Protein AF-A0A0B6Y9H3-F1 (afdb_monomer_lite)

Radius of gyration: 12.66 Å; chains: 1; bounding box: 29×29×27 Å

Foldseek 3Di:
DVVCVVVVHLAADDDDDQPPPPDDPCSSVVRLVCCCVVVVDDPVSSVSNVVSVVVVDPDDPVVD

Organism: NCBI:txid1028688

Secondary structure (DSSP, 8-state):
-HHHHHTT-------S-HHHH--SS-HHHHHHHHHHHHH---HHHHHHHHHHHHHTS---GGG-

Sequence (64 aa)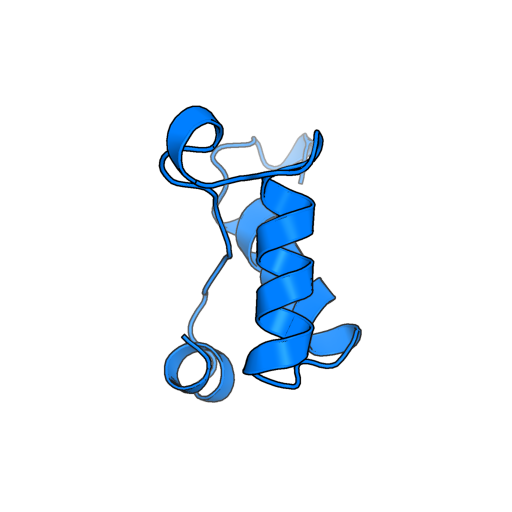:
LPEYFNRGLNVSLSTDDPLQFHFTKEPLMEEYSIAAQVWKFSTCDMCEIARNSVLQSGFPHEVI

Structure (mmCIF, N/CA/C/O backbone):
data_AF-A0A0B6Y9H3-F1
#
_entry.id   AF-A0A0B6Y9H3-F1
#
loop_
_atom_site.group_PDB
_atom_site.id
_atom_site.type_symbol
_atom_site.label_atom_id
_atom_site.label_alt_id
_atom_site.label_comp_id
_atom_site.label_asym_id
_atom_site.label_entity_id
_atom_site.label_seq_id
_atom_site.pdbx_PDB_ins_code
_atom_site.Cartn_x
_atom_site.Cartn_y
_atom_site.Cartn_z
_atom_site.occupancy
_atom_site.B_iso_or_equiv
_atom_site.auth_seq_id
_atom_site.auth_comp_id
_atom_site.auth_asym_id
_atom_site.auth_atom_id
_atom_site.pdbx_PDB_model_num
ATOM 1 N N . LEU A 1 1 ? -12.024 1.228 0.452 1.00 71.69 1 LEU A N 1
ATOM 2 C CA . LEU A 1 1 ? -10.848 0.330 0.452 1.00 71.69 1 LEU A CA 1
ATOM 3 C C . LEU A 1 1 ? -11.126 -1.042 1.077 1.00 71.69 1 LEU A C 1
ATOM 5 O O . LEU A 1 1 ? -10.966 -2.011 0.344 1.00 71.69 1 LEU A O 1
ATOM 9 N N . PRO A 1 2 ? -11.575 -1.170 2.346 1.00 87.81 2 PRO A N 1
ATOM 10 C CA . PRO A 1 2 ? -11.702 -2.485 2.991 1.00 87.81 2 PRO A CA 1
ATOM 11 C C . PRO A 1 2 ? -12.673 -3.421 2.267 1.00 87.81 2 PRO A C 1
ATOM 13 O O . PRO A 1 2 ? -12.421 -4.610 2.174 1.00 87.81 2 PRO A O 1
ATOM 16 N N . GLU A 1 3 ? -13.739 -2.892 1.664 1.00 95.31 3 GLU A N 1
ATOM 17 C CA . GLU A 1 3 ? -14.659 -3.701 0.860 1.00 95.31 3 GLU A CA 1
ATOM 18 C C . GLU A 1 3 ? -14.006 -4.304 -0.395 1.00 95.31 3 GLU A C 1
ATOM 20 O O . GLU A 1 3 ? -14.287 -5.447 -0.738 1.00 95.31 3 GLU A O 1
ATOM 25 N N . TYR A 1 4 ? -13.120 -3.569 -1.070 1.00 96.25 4 TYR A N 1
ATOM 26 C CA . TYR A 1 4 ? -12.408 -4.081 -2.243 1.00 96.25 4 TYR A CA 1
ATOM 27 C C . TYR A 1 4 ? -11.388 -5.146 -1.843 1.00 96.25 4 TYR A C 1
ATOM 29 O O . TYR A 1 4 ? -11.342 -6.206 -2.463 1.00 96.25 4 TYR A O 1
ATOM 37 N N . PHE A 1 5 ? -10.639 -4.890 -0.767 1.00 95.94 5 PHE A N 1
ATOM 38 C CA . PHE A 1 5 ? -9.698 -5.853 -0.202 1.00 95.94 5 PHE A CA 1
ATOM 39 C C . PHE A 1 5 ? -10.407 -7.145 0.238 1.00 95.94 5 PHE A C 1
ATOM 41 O O . PHE A 1 5 ? -10.054 -8.227 -0.216 1.00 95.94 5 PHE A O 1
ATOM 48 N N . ASN A 1 6 ? -11.502 -7.036 0.998 1.00 94.62 6 ASN A N 1
ATOM 49 C CA . ASN A 1 6 ? -12.276 -8.187 1.482 1.00 94.62 6 ASN A CA 1
ATOM 50 C C . ASN A 1 6 ? -12.970 -8.980 0.361 1.00 94.62 6 ASN A C 1
ATOM 52 O O . ASN A 1 6 ? -13.371 -10.123 0.567 1.00 94.62 6 ASN A O 1
ATOM 56 N N . ARG A 1 7 ? -13.139 -8.380 -0.823 1.00 96.75 7 ARG A N 1
ATOM 57 C CA . ARG A 1 7 ? -13.631 -9.053 -2.036 1.00 96.75 7 ARG A CA 1
ATOM 58 C C . ARG A 1 7 ? -12.505 -9.684 -2.867 1.00 96.75 7 ARG A C 1
ATOM 60 O O . ARG A 1 7 ? -12.789 -10.235 -3.927 1.00 96.75 7 ARG A O 1
ATOM 67 N N . GLY A 1 8 ? -11.253 -9.602 -2.413 1.00 95.62 8 GLY A N 1
ATOM 68 C CA . GLY A 1 8 ? -10.085 -10.182 -3.075 1.00 95.62 8 GLY A CA 1
ATOM 69 C C . GLY A 1 8 ? -9.578 -9.384 -4.277 1.00 95.62 8 GLY A C 1
ATOM 70 O O . GLY A 1 8 ? -8.909 -9.946 -5.143 1.00 95.62 8 GLY A O 1
ATOM 71 N N . LEU A 1 9 ? -9.909 -8.092 -4.384 1.00 97.31 9 LEU A N 1
ATOM 72 C CA . LEU A 1 9 ? -9.340 -7.255 -5.442 1.00 97.31 9 LEU A CA 1
ATOM 73 C C . LEU A 1 9 ? -7.863 -6.967 -5.145 1.00 97.31 9 LEU A C 1
ATOM 75 O O . LEU A 1 9 ? -7.478 -6.745 -3.999 1.00 97.31 9 LEU A O 1
ATOM 79 N N . ASN A 1 10 ? -7.053 -6.896 -6.204 1.00 96.25 10 ASN A N 1
ATOM 80 C CA . ASN A 1 10 ? -5.644 -6.519 -6.123 1.00 96.25 10 ASN A CA 1
ATOM 81 C C . ASN A 1 10 ? -5.515 -5.019 -5.8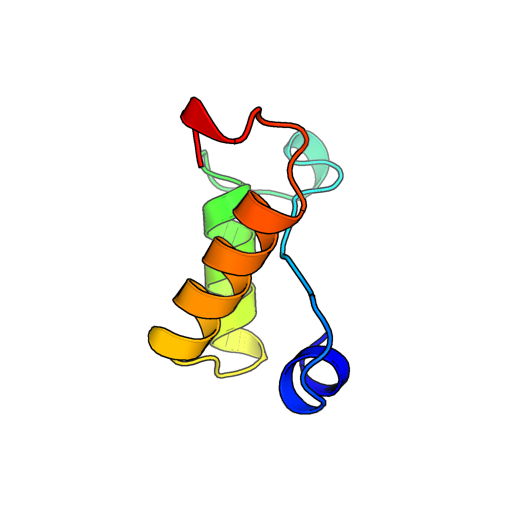03 1.00 96.25 10 ASN A C 1
ATOM 83 O O . ASN A 1 10 ? -5.445 -4.185 -6.703 1.00 96.25 10 ASN A O 1
ATOM 87 N N . VAL A 1 11 ? -5.541 -4.679 -4.515 1.00 97.06 11 VAL A N 1
ATOM 88 C CA . VAL A 1 11 ? -5.449 -3.304 -4.007 1.00 97.06 11 VAL A CA 1
ATOM 89 C C . VAL A 1 11 ? -4.124 -3.075 -3.288 1.00 97.06 11 VAL A C 1
ATOM 91 O O . VAL A 1 11 ? -3.583 -3.984 -2.659 1.00 97.06 11 VAL A O 1
ATOM 94 N N . SER A 1 12 ? -3.622 -1.847 -3.375 1.00 97.00 12 SER A N 1
ATOM 95 C CA . SER A 1 12 ? -2.417 -1.373 -2.696 1.00 97.00 12 SER A CA 1
ATOM 96 C C . SER A 1 12 ? -2.700 -0.041 -1.986 1.00 97.00 12 SER A C 1
ATOM 98 O O . SER A 1 12 ? -3.698 0.625 -2.274 1.00 97.00 12 SER A O 1
ATOM 100 N N . LEU A 1 13 ? -1.848 0.323 -1.023 1.00 96.12 13 LEU A N 1
ATOM 101 C CA . LEU A 1 13 ? -1.848 1.635 -0.370 1.00 96.12 13 LEU A CA 1
ATOM 102 C C . LEU A 1 13 ? -0.674 2.468 -0.886 1.00 96.12 13 LEU A C 1
ATOM 104 O O . LEU A 1 13 ? 0.447 1.965 -0.978 1.00 96.12 13 LEU A O 1
ATOM 108 N N . SER A 1 14 ? -0.935 3.739 -1.179 1.00 95.56 14 SER A N 1
ATOM 109 C CA . SER A 1 14 ? 0.032 4.716 -1.681 1.00 95.56 14 SER A CA 1
ATOM 110 C C . SER A 1 14 ? -0.213 6.086 -1.049 1.00 95.56 14 SER A C 1
ATOM 112 O O . SER A 1 14 ? -1.283 6.335 -0.504 1.00 95.56 14 SER A O 1
ATOM 114 N N . THR A 1 15 ? 0.755 6.989 -1.173 1.00 95.19 15 THR A N 1
ATOM 115 C CA . THR A 1 15 ? 0.634 8.399 -0.769 1.00 95.19 15 THR A CA 1
ATOM 116 C C . THR A 1 15 ? 0.361 9.274 -1.991 1.00 95.19 15 THR A C 1
ATOM 118 O O . THR A 1 15 ? 1.061 9.111 -2.989 1.00 95.19 15 THR A O 1
ATOM 121 N N . ASP A 1 16 ? -0.593 10.204 -1.906 1.00 90.50 16 ASP A N 1
ATOM 122 C CA . ASP A 1 16 ? -0.881 11.180 -2.975 1.00 90.50 16 ASP A CA 1
ATOM 123 C C . ASP A 1 16 ? 0.046 12.410 -2.853 1.00 90.50 16 ASP A C 1
ATOM 125 O O . ASP A 1 16 ? 1.067 12.488 -3.532 1.00 90.50 16 ASP A O 1
ATOM 129 N N . ASP A 1 17 ? -0.201 13.284 -1.865 1.00 91.62 17 ASP A N 1
ATOM 130 C CA . ASP A 1 17 ? 0.624 14.467 -1.569 1.00 91.62 17 ASP A CA 1
ATOM 131 C C . ASP A 1 17 ? 1.272 14.382 -0.170 1.00 91.62 17 ASP A C 1
ATOM 133 O O . ASP A 1 17 ? 0.769 14.965 0.804 1.00 91.62 17 ASP A O 1
ATOM 137 N N . PRO A 1 18 ? 2.416 13.682 -0.020 1.00 91.25 18 PRO A N 1
ATOM 138 C CA . PRO A 1 18 ? 3.055 13.486 1.281 1.00 91.25 18 PRO A CA 1
ATOM 139 C C . PRO A 1 18 ? 3.418 14.797 1.990 1.00 91.25 18 PRO A C 1
ATOM 141 O O . PRO A 1 18 ? 3.348 14.879 3.209 1.00 91.25 18 PRO A O 1
ATOM 144 N N . LEU A 1 19 ? 3.747 15.853 1.242 1.00 91.38 19 LEU A N 1
ATOM 145 C CA . LEU A 1 19 ? 4.119 17.151 1.816 1.00 91.38 19 LEU A CA 1
ATOM 146 C C . LEU A 1 19 ? 2.936 17.948 2.379 1.00 91.38 19 LEU A C 1
ATOM 148 O O . LEU A 1 19 ? 3.148 18.825 3.213 1.00 91.38 19 LEU A O 1
ATOM 152 N N . GLN A 1 20 ? 1.714 17.688 1.908 1.00 92.94 20 GLN A N 1
ATOM 153 C CA . GLN A 1 20 ? 0.537 18.474 2.278 1.00 92.94 20 GLN A CA 1
ATOM 154 C C . GLN A 1 20 ? -0.233 17.861 3.450 1.00 92.94 20 GLN A C 1
ATOM 156 O O . GLN A 1 20 ? -0.798 18.597 4.260 1.00 92.94 20 GLN A O 1
ATOM 161 N N . PHE A 1 21 ? -0.272 16.529 3.533 1.00 89.81 21 PHE A N 1
ATOM 162 C CA . PHE A 1 21 ? -1.207 15.827 4.418 1.00 89.81 21 PHE A CA 1
ATOM 163 C C . PHE A 1 21 ? -0.559 15.005 5.531 1.00 89.81 21 PHE A C 1
ATOM 165 O O . PHE A 1 21 ? -1.266 14.603 6.452 1.00 89.81 21 PHE A O 1
ATOM 172 N N . HIS A 1 22 ? 0.750 14.761 5.467 1.00 94.81 22 HIS A N 1
ATOM 173 C CA . HIS A 1 22 ? 1.420 13.865 6.404 1.00 94.81 22 HIS A CA 1
ATOM 174 C C . HIS A 1 22 ? 2.210 14.651 7.442 1.00 94.81 22 HIS A C 1
ATOM 176 O O . HIS A 1 22 ? 2.873 15.643 7.133 1.00 94.81 22 HIS A O 1
ATOM 182 N N . PHE A 1 23 ? 2.141 14.193 8.688 1.00 92.12 23 PHE A N 1
ATOM 183 C CA . PHE A 1 23 ? 2.797 14.848 9.818 1.00 92.12 23 PHE A CA 1
ATOM 184 C C . PHE A 1 23 ? 4.105 14.162 10.208 1.00 92.12 23 PHE A C 1
ATOM 186 O O . PHE A 1 23 ? 4.933 14.741 10.918 1.00 92.12 23 PHE A O 1
ATOM 193 N N . THR A 1 24 ? 4.297 12.920 9.771 1.00 94.00 24 THR A N 1
ATOM 194 C CA . THR A 1 24 ? 5.493 12.136 10.066 1.00 94.00 24 THR A CA 1
ATOM 195 C C . THR A 1 24 ? 6.543 12.265 8.962 1.00 94.00 24 THR A C 1
ATOM 197 O O . THR A 1 24 ? 6.287 12.726 7.853 1.00 94.00 24 THR A O 1
ATOM 200 N N . LYS A 1 25 ? 7.772 11.829 9.266 1.00 93.25 25 LYS A N 1
ATOM 201 C CA . LYS A 1 25 ? 8.857 11.746 8.273 1.00 93.25 25 LYS A CA 1
ATOM 202 C C . LYS A 1 25 ? 8.703 10.559 7.314 1.00 93.25 25 LYS A C 1
ATOM 204 O O . LYS A 1 25 ? 9.439 10.486 6.335 1.00 93.25 25 LYS A 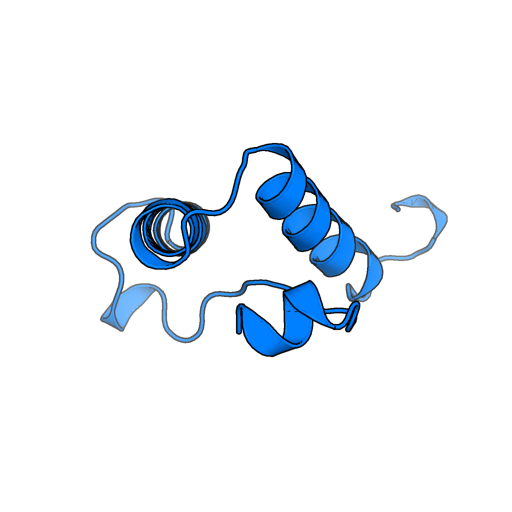O 1
ATOM 209 N N . GLU A 1 26 ? 7.788 9.639 7.604 1.00 96.44 26 GLU A N 1
ATOM 210 C CA . GLU A 1 26 ? 7.581 8.393 6.866 1.00 96.44 26 GLU A CA 1
ATOM 211 C C . GLU A 1 26 ? 6.120 8.331 6.386 1.00 96.44 26 GLU A C 1
ATOM 213 O O . GLU A 1 26 ? 5.309 7.603 6.958 1.00 96.44 26 GLU A O 1
ATOM 218 N N . PRO A 1 27 ? 5.758 9.095 5.338 1.00 95.88 27 PRO A N 1
ATOM 219 C CA . PRO A 1 27 ? 4.359 9.334 4.980 1.00 95.88 27 PRO A CA 1
ATOM 220 C C . PRO A 1 27 ? 3.612 8.045 4.607 1.00 95.88 27 PRO A C 1
ATOM 222 O O . PRO A 1 27 ? 2.502 7.803 5.066 1.00 95.88 27 PRO A O 1
ATOM 225 N N . LEU A 1 28 ? 4.251 7.139 3.863 1.00 95.88 28 LEU A N 1
ATOM 226 C CA . LEU A 1 28 ? 3.631 5.855 3.537 1.00 95.88 28 LEU A CA 1
ATOM 227 C C . LEU A 1 28 ? 3.382 5.005 4.793 1.00 95.88 28 LEU A C 1
ATOM 229 O O . LEU A 1 28 ? 2.344 4.363 4.904 1.00 95.88 28 LEU A O 1
ATOM 233 N N . MET A 1 29 ? 4.294 5.022 5.768 1.00 96.56 29 MET A N 1
ATOM 234 C CA . MET A 1 29 ? 4.098 4.287 7.022 1.00 96.56 29 MET A CA 1
ATOM 235 C C . MET A 1 29 ? 2.952 4.869 7.854 1.00 96.56 29 MET A C 1
ATOM 237 O O . MET A 1 29 ? 2.250 4.124 8.541 1.00 96.56 29 MET A O 1
ATOM 241 N N . GLU A 1 30 ? 2.732 6.180 7.778 1.00 96.81 30 GLU A N 1
ATOM 242 C CA . GLU A 1 30 ? 1.587 6.857 8.386 1.00 96.81 30 GLU A CA 1
ATOM 243 C C . GLU A 1 30 ? 0.260 6.403 7.756 1.00 96.81 30 GLU A C 1
ATOM 245 O O . GLU A 1 30 ? -0.634 6.004 8.503 1.00 96.81 30 GLU A O 1
ATOM 250 N N . GLU A 1 31 ? 0.162 6.310 6.424 1.00 96.38 31 GLU A N 1
ATO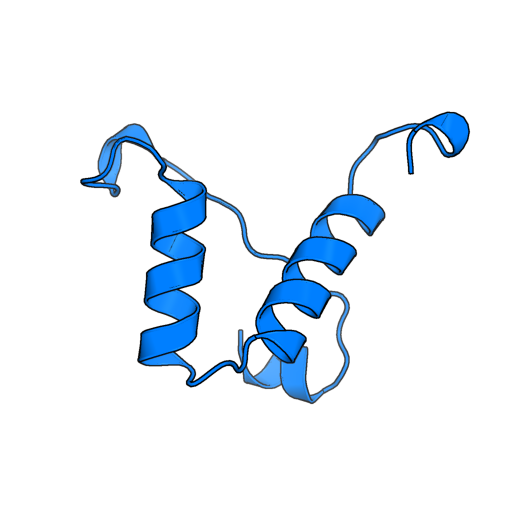M 251 C CA . GLU A 1 31 ? -1.021 5.753 5.736 1.00 96.38 31 GLU A CA 1
ATOM 252 C C . GLU A 1 31 ? -1.323 4.316 6.180 1.00 96.38 31 GLU A C 1
ATOM 254 O O . GLU A 1 31 ? -2.455 3.986 6.542 1.00 96.38 31 GLU A O 1
ATOM 259 N N . TYR A 1 32 ? -0.299 3.455 6.229 1.00 96.31 32 TYR A N 1
ATOM 260 C CA . TYR A 1 32 ? -0.453 2.082 6.718 1.00 96.31 32 TYR A CA 1
ATOM 261 C C . TYR A 1 32 ? -0.911 2.067 8.190 1.00 96.31 32 TYR A C 1
ATOM 263 O O . TYR A 1 32 ? -1.817 1.318 8.562 1.00 96.31 32 TYR A O 1
ATOM 271 N N . SER A 1 33 ? -0.349 2.927 9.038 1.00 95.69 33 SER A N 1
ATOM 272 C CA . SER A 1 33 ? -0.716 3.003 10.459 1.00 95.69 33 SER A CA 1
ATOM 273 C C . SER A 1 33 ? -2.169 3.447 10.659 1.00 95.69 33 SER A C 1
ATOM 275 O O . SER A 1 33 ? -2.895 2.854 11.462 1.00 95.69 33 SER A O 1
ATOM 277 N N . ILE A 1 34 ? -2.619 4.446 9.895 1.00 95.06 34 ILE A N 1
ATOM 278 C CA . ILE A 1 34 ? -4.004 4.926 9.904 1.00 95.06 34 ILE A CA 1
ATOM 279 C C . ILE A 1 34 ? -4.941 3.831 9.382 1.00 95.06 34 ILE A C 1
ATOM 281 O O . ILE A 1 34 ? -5.949 3.529 10.024 1.00 95.06 34 ILE A O 1
ATOM 285 N N . ALA A 1 35 ? -4.591 3.176 8.272 1.00 94.88 35 ALA A N 1
ATOM 286 C CA . ALA A 1 35 ? -5.363 2.082 7.687 1.00 94.88 35 ALA A CA 1
ATOM 287 C C . ALA A 1 35 ? -5.583 0.927 8.679 1.00 94.88 35 ALA A C 1
ATOM 289 O O . ALA A 1 35 ? -6.719 0.478 8.862 1.00 94.88 35 ALA A O 1
ATOM 290 N N . ALA A 1 36 ? -4.531 0.492 9.381 1.00 95.69 36 ALA A N 1
ATOM 291 C CA . ALA A 1 36 ? -4.634 -0.543 10.410 1.00 95.69 36 ALA A CA 1
ATOM 292 C C . ALA A 1 36 ? -5.586 -0.142 11.545 1.00 95.69 36 ALA A C 1
ATOM 294 O O . ALA A 1 36 ? -6.417 -0.940 11.985 1.00 95.69 36 ALA A O 1
ATOM 295 N N . GLN A 1 37 ? -5.516 1.108 12.007 1.00 94.94 37 GLN A N 1
ATOM 296 C CA . GLN A 1 37 ? -6.344 1.586 13.113 1.00 94.94 37 GLN A CA 1
ATOM 297 C C . GLN A 1 37 ? -7.812 1.789 12.722 1.00 94.94 37 GLN A C 1
ATOM 299 O O . GLN A 1 37 ? -8.706 1.418 13.494 1.00 94.94 37 GLN A O 1
ATOM 304 N N . VAL A 1 38 ? -8.064 2.371 11.548 1.00 96.94 38 VAL A N 1
ATOM 305 C CA . VAL A 1 38 ? -9.406 2.733 11.071 1.00 96.94 38 VAL A CA 1
ATOM 306 C C . VAL A 1 38 ? -10.146 1.510 10.535 1.00 96.94 38 VAL A C 1
ATOM 308 O O . VAL A 1 38 ? -11.300 1.293 10.904 1.00 96.94 38 VAL A O 1
ATOM 311 N N . TRP A 1 39 ? -9.491 0.679 9.718 1.00 95.31 39 TRP A N 1
ATOM 312 C CA . TRP A 1 39 ? -10.114 -0.488 9.080 1.00 95.31 39 TRP A CA 1
ATOM 313 C C . TRP A 1 39 ? -9.877 -1.809 9.812 1.00 95.31 39 TRP A C 1
ATOM 315 O O . TRP A 1 39 ? -10.385 -2.837 9.375 1.00 95.31 39 TRP A O 1
ATOM 325 N N . LYS A 1 40 ? -9.179 -1.778 10.955 1.00 94.94 40 LYS A N 1
ATOM 326 C CA . LYS A 1 40 ? -8.903 -2.952 11.803 1.00 94.94 40 LYS A CA 1
ATOM 327 C C . LYS A 1 40 ? -8.155 -4.064 11.067 1.00 94.94 40 LYS A C 1
ATOM 329 O O . LYS A 1 40 ? -8.368 -5.239 11.351 1.00 94.94 40 LYS A O 1
ATOM 334 N N . PHE A 1 41 ? -7.274 -3.686 10.146 1.00 95.56 41 PHE A N 1
ATOM 335 C CA . PHE A 1 41 ? -6.426 -4.640 9.446 1.00 95.56 41 PHE A CA 1
ATOM 336 C C . PHE A 1 41 ? -5.436 -5.304 10.404 1.00 95.56 41 PHE A C 1
ATOM 338 O O . PHE A 1 41 ? -4.807 -4.652 11.241 1.00 95.56 41 PHE A O 1
ATOM 345 N N . SER A 1 42 ? -5.316 -6.620 10.270 1.00 96.31 42 SER A N 1
ATOM 346 C CA . SER A 1 42 ? -4.302 -7.421 10.941 1.00 96.31 42 SER A CA 1
ATOM 347 C C . SER A 1 42 ? -2.936 -7.233 10.283 1.00 96.31 42 SER A C 1
ATOM 349 O O . SER A 1 42 ? -2.814 -6.701 9.180 1.00 96.31 42 SER A O 1
ATOM 351 N N . THR A 1 43 ? -1.879 -7.730 10.925 1.00 96.62 43 THR A N 1
ATOM 352 C CA . THR A 1 43 ? -0.542 -7.745 10.316 1.00 96.62 43 THR A CA 1
ATOM 353 C C . THR A 1 43 ? -0.524 -8.518 8.992 1.00 96.62 43 THR A C 1
ATOM 355 O O . THR A 1 43 ? 0.148 -8.084 8.064 1.00 96.62 43 THR A O 1
ATOM 358 N N . CYS A 1 44 ? -1.292 -9.609 8.867 1.00 97.06 44 CYS A N 1
ATOM 359 C CA . CYS A 1 44 ? -1.397 -10.351 7.607 1.00 97.06 44 CYS A CA 1
ATOM 360 C C . CYS A 1 44 ? -2.028 -9.510 6.496 1.00 97.06 44 CYS A C 1
ATOM 362 O O . CYS A 1 44 ? -1.454 -9.436 5.414 1.00 97.06 44 CYS A O 1
ATOM 364 N N . ASP A 1 45 ? -3.152 -8.845 6.777 1.00 96.81 45 ASP A N 1
ATOM 365 C CA . ASP A 1 45 ? -3.846 -8.005 5.790 1.00 96.81 45 ASP A CA 1
ATOM 366 C C . ASP A 1 45 ? -2.916 -6.898 5.278 1.00 96.81 45 ASP A C 1
ATOM 368 O O . ASP A 1 45 ? -2.799 -6.646 4.082 1.00 96.81 45 ASP A O 1
ATOM 372 N N . MET A 1 46 ? -2.174 -6.282 6.198 1.00 97.19 46 MET A N 1
ATOM 373 C CA . MET A 1 46 ? -1.208 -5.233 5.884 1.00 97.19 46 MET A CA 1
ATOM 374 C C . MET A 1 46 ? -0.045 -5.747 5.030 1.00 97.19 46 MET A C 1
ATOM 376 O O . MET A 1 46 ? 0.358 -5.082 4.076 1.00 97.19 46 MET A O 1
ATOM 380 N N . CYS A 1 47 ? 0.481 -6.938 5.332 1.00 97.31 47 CYS A N 1
ATOM 381 C CA . CYS A 1 47 ? 1.514 -7.577 4.519 1.00 97.31 47 CYS A CA 1
ATOM 382 C C . CYS A 1 47 ? 1.001 -7.962 3.125 1.00 97.31 47 CYS A C 1
ATOM 384 O O . CYS A 1 47 ? 1.748 -7.844 2.154 1.00 97.31 47 CYS A O 1
ATOM 386 N N . GLU A 1 48 ? -0.254 -8.396 3.002 1.00 97.88 48 GLU A N 1
ATOM 387 C CA . GLU A 1 48 ? -0.870 -8.709 1.711 1.00 97.88 48 GLU A CA 1
ATOM 388 C C . GLU A 1 48 ? -1.022 -7.452 0.848 1.00 97.88 48 GLU A C 1
ATOM 390 O O . GLU A 1 48 ? -0.595 -7.441 -0.307 1.00 97.88 48 GLU A O 1
ATOM 395 N N . ILE A 1 49 ? -1.538 -6.365 1.425 1.00 97.44 49 ILE A N 1
ATOM 396 C CA . ILE A 1 49 ? -1.648 -5.064 0.751 1.00 97.44 49 ILE A CA 1
ATOM 397 C C . ILE A 1 49 ? -0.261 -4.554 0.322 1.00 97.44 49 ILE A C 1
ATOM 399 O O . ILE A 1 49 ? -0.089 -4.102 -0.814 1.00 97.44 49 ILE A O 1
ATOM 403 N N . ALA A 1 50 ? 0.752 -4.682 1.186 1.00 97.12 50 ALA A N 1
ATOM 404 C CA . ALA A 1 50 ? 2.127 -4.316 0.851 1.00 97.12 50 ALA A CA 1
ATOM 405 C C . ALA A 1 50 ? 2.682 -5.174 -0.297 1.00 97.12 50 ALA A C 1
ATOM 407 O O . ALA A 1 50 ? 3.260 -4.641 -1.246 1.00 97.12 50 ALA A O 1
ATOM 408 N N . ARG A 1 51 ? 2.453 -6.491 -0.278 1.00 97.00 51 ARG A N 1
ATOM 409 C CA . ARG A 1 51 ? 2.860 -7.403 -1.357 1.00 97.00 51 ARG A CA 1
ATOM 410 C C . ARG A 1 51 ? 2.194 -7.045 -2.684 1.00 97.00 51 ARG A C 1
ATOM 412 O O . ARG A 1 51 ? 2.860 -7.035 -3.718 1.00 97.00 51 ARG A O 1
ATOM 419 N N . ASN A 1 52 ? 0.904 -6.725 -2.660 1.00 97.38 52 ASN A N 1
ATOM 420 C CA . ASN A 1 52 ? 0.165 -6.299 -3.845 1.00 97.38 52 ASN A CA 1
ATOM 421 C C . ASN A 1 52 ? 0.775 -5.037 -4.468 1.00 97.38 52 ASN A C 1
ATOM 423 O O . ASN A 1 52 ? 0.838 -4.948 -5.691 1.00 97.38 52 ASN A O 1
ATOM 427 N N . SER A 1 53 ? 1.300 -4.107 -3.661 1.00 97.44 53 SER A N 1
ATOM 428 C CA . SER A 1 53 ? 1.977 -2.908 -4.177 1.00 97.44 53 SER A CA 1
ATOM 429 C C . SER A 1 53 ? 3.240 -3.235 -4.986 1.00 97.44 53 SER A C 1
ATOM 431 O O . SER A 1 53 ? 3.458 -2.649 -6.044 1.00 97.44 53 SER A O 1
ATOM 433 N N . VAL A 1 54 ? 4.027 -4.229 -4.557 1.00 96.50 54 VAL A N 1
ATOM 434 C CA . VAL A 1 54 ? 5.207 -4.703 -5.300 1.00 96.50 54 VAL A CA 1
ATOM 435 C C . VAL A 1 54 ? 4.786 -5.386 -6.599 1.00 96.50 54 VAL A C 1
ATOM 437 O O . VAL A 1 54 ? 5.360 -5.115 -7.648 1.00 96.50 54 VAL A O 1
ATOM 440 N N . LEU A 1 55 ? 3.740 -6.214 -6.569 1.00 95.44 55 LEU A N 1
ATOM 441 C CA . LEU A 1 55 ? 3.223 -6.863 -7.780 1.00 95.44 55 LEU A CA 1
ATOM 442 C C . LEU A 1 55 ? 2.615 -5.878 -8.788 1.00 95.44 55 LEU A C 1
ATOM 444 O O . LEU A 1 55 ? 2.608 -6.158 -9.983 1.00 95.44 55 LEU A O 1
ATOM 448 N N . GLN A 1 56 ? 2.086 -4.749 -8.315 1.00 96.00 56 GLN A N 1
ATOM 449 C CA . GLN A 1 56 ? 1.571 -3.656 -9.149 1.00 96.00 56 GLN A CA 1
ATOM 450 C C . GLN A 1 56 ? 2.669 -2.693 -9.617 1.00 96.00 56 GLN A C 1
ATOM 452 O O . GLN A 1 56 ? 2.400 -1.799 -10.421 1.00 96.00 56 GLN A O 1
ATOM 457 N N . SER A 1 57 ? 3.888 -2.836 -9.102 1.00 95.81 57 SER A N 1
ATOM 458 C CA . SER A 1 57 ? 5.001 -1.970 -9.465 1.00 95.81 57 SER A CA 1
ATOM 459 C C . SER A 1 57 ? 5.479 -2.235 -10.895 1.00 95.81 57 SER A C 1
ATOM 461 O O . SER A 1 57 ? 5.225 -3.281 -11.488 1.00 95.81 57 SER A O 1
ATOM 463 N N . GLY A 1 58 ? 6.226 -1.281 -11.446 1.00 96.19 58 GLY A N 1
ATOM 464 C CA . GLY A 1 58 ? 6.893 -1.435 -12.739 1.00 96.19 58 GLY A CA 1
ATOM 465 C C . GLY A 1 58 ? 8.271 -2.101 -12.665 1.00 96.19 58 GLY A C 1
ATOM 466 O O . GLY A 1 58 ? 9.029 -1.984 -13.627 1.00 96.19 58 GLY A O 1
ATOM 467 N N . PHE A 1 59 ? 8.650 -2.720 -11.539 1.00 94.94 59 PHE A N 1
ATOM 468 C CA . PHE A 1 59 ? 9.963 -3.358 -11.417 1.00 94.94 59 PHE A CA 1
ATOM 469 C C . PHE A 1 59 ? 10.067 -4.607 -12.312 1.00 94.94 59 PHE A C 1
ATOM 471 O O . PHE A 1 59 ? 9.073 -5.302 -12.535 1.00 94.94 59 PHE A O 1
ATOM 478 N N . PRO A 1 60 ? 11.262 -4.911 -12.851 1.00 94.81 60 PRO A N 1
ATOM 479 C CA . PRO A 1 60 ? 11.470 -6.130 -13.622 1.00 94.81 60 PRO A CA 1
ATOM 480 C C . PRO A 1 60 ? 11.338 -7.368 -12.728 1.00 94.81 60 PRO A C 1
ATOM 482 O O . PRO A 1 60 ? 11.606 -7.312 -11.530 1.00 94.81 60 PRO A O 1
ATOM 485 N N . HIS A 1 61 ? 10.994 -8.508 -13.332 1.00 91.50 61 HIS A N 1
ATOM 486 C CA . HIS A 1 61 ? 10.769 -9.754 -12.593 1.00 91.50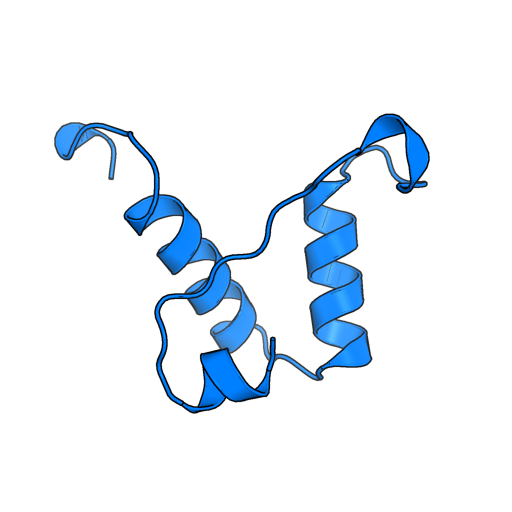 61 HIS A CA 1
ATOM 487 C C . HIS A 1 61 ? 11.987 -10.214 -11.776 1.00 91.50 61 HIS A C 1
ATOM 489 O O . HIS A 1 61 ? 11.815 -10.815 -10.733 1.00 91.50 61 HIS A O 1
ATOM 495 N N . GLU A 1 62 ? 13.209 -9.895 -12.203 1.00 92.88 62 GLU A N 1
ATOM 496 C CA . GLU A 1 62 ? 14.437 -10.242 -11.468 1.00 92.88 62 GLU A CA 1
ATOM 497 C C . GLU A 1 62 ? 14.561 -9.542 -10.101 1.00 92.88 62 GLU A C 1
ATOM 499 O O . GLU A 1 62 ? 15.353 -9.967 -9.264 1.00 92.88 62 GLU A O 1
ATOM 504 N N . VAL A 1 63 ? 13.807 -8.458 -9.887 1.00 86.88 63 VAL A N 1
ATOM 505 C CA . VAL A 1 63 ? 13.828 -7.638 -8.663 1.00 86.88 63 VAL A CA 1
ATOM 506 C C . VAL A 1 63 ? 12.631 -7.945 -7.745 1.00 86.88 63 VAL A C 1
ATOM 508 O O . VAL A 1 63 ? 12.656 -7.551 -6.579 1.00 86.88 63 VAL A O 1
ATOM 511 N N . ILE A 1 64 ? 11.606 -8.645 -8.250 1.00 80.38 64 ILE A N 1
ATOM 512 C CA . ILE A 1 64 ? 10.368 -9.019 -7.534 1.00 80.38 64 ILE A CA 1
ATOM 513 C C . ILE A 1 64 ? 10.462 -10.462 -7.040 1.00 80.38 64 ILE A C 1
ATOM 515 O O . ILE A 1 64 ? 10.197 -10.682 -5.837 1.00 80.38 64 ILE A O 1
#

pLDDT: mean 94.54, std 4.11, range [71.69, 97.88]

InterPro domains:
  IPR006329 AMP deaminase [PF19326] (1-63)
  IPR006329 AMP deaminase [PTHR11359] (1-63)
  IPR006650 Adenosine/AMP deaminase active site [PS00485] (12-18)
  IPR032466 Metal-dependent hydrolase [SSF51556] (1-62)

=== Feature glossary ===
Legend for the data blocks above and below:

— What the protein is —

The amino-acid sequence is the protein's primary structure: the linear order of residues from the N-terminus to the C-terminus, written in one-letter code. Everything else here — the 3D coordinates, the secondary structure, the domain annotations — is ultimately a consequence of this string.

Functional annotations link the protein to curated databases. InterPro entries identify conserved domains and families by matching the sequence against member-database signatures (Pfam, PROSITE, CDD, …). Gene Ontology (GO) terms describe molecular function, biological process, and cellular component in a controlled vocabulary. CATH places the structure in a hierarchical fold classification (Class/Architecture/Topology/Homologous-superfamily). The organism is the source species.

— Where its atoms are —

Atomic coordinates in PDBx/mmCIF format — the same representation the Protein Data Bank distributes. Each line of the _atom_site loop places one backbone atom in Cartesian space (units: ångströms, origin: arbitrary).

The six renders are orthographic views along the three Cartesian axes in both directions. Representation (cartoon, sticks, or surface) and color scheme (sequence-rainbow or by-chain) vary across proteins so the training set covers all the common visualization conventions.

— Local backbone conformation —

Eight-state secondary structure (DSSP): H is the canonical α-helix, G the tighter 3₁₀-helix, I the wider π-helix; E/B are β-structure, T and S are turns and bends, and '-' is everything else. DSSP derives these from the pattern of main-chain N–H···O=C hydrogen bonds, not from the sequence.

Three-state secondary structure (P-SEA) collapses the eight DSSP classes into helix (a), strand (b), and coil (c). P-SEA assigns these from Cα geometry alone — distances and angles — without requiring backbone oxygens, so it works on any Cα trace.

φ (phi) and ψ (psi) are the two rotatable backbone dihedrals per residue: φ is the C(i-1)–N–Cα–C torsion, ψ is the N–Cα–C–N(i+1) torsion, both in degrees on (−180°, 180°]. α-helical residues cluster near (−60°, −45°); β-strand residues near (−120°, +130°). A Ramachandran plot is simply a scatter of (φ, ψ) for every residue.

— Global shape and packing —

The geometric summary reports three shape descriptors. Rg (radius of gyration) measures how spread out the Cα atoms are about their centre of mass; compact globular proteins have small Rg, elongated or unfolded ones large. Cα contacts (<8 Å, |i−j|>4) count long-range residue pairs in spatial proximity — high for tightly packed folds, near zero for rods or random coil. The bounding-box extents give the protein's footprint along x, y, z in Å.

SASA measures how much of the protein is reachable by solvent. It is computed by rolling a water-sized probe over the atomic surface and summing the exposed area (Å²). Per-residue SASA distinguishes core (buried, low SASA) from surface (exposed, high SASA) residues; total SASA is a whole-molecule size measure.

Plot images: a contact map (which residues are close in 3D, as an N×N binary image), a Ramachandran scatter (backbone torsion angles, revealing secondary-structure composition at a glance), and — for AlphaFold structures — a PAE heatmap (pairwise prediction confidence).

— Structural neighborhood —

A 3Di character summarizes, for each residue, the relative orientation of the Cα frame of its nearest spatial neighbor. Because it encodes fold topology rather than chemistry, 3Di alignments detect remote structural similarity that sequence alignment misses.

The Foldseek neighbor list gives the closest experimentally determined structures in the PDB, ranked by structural alignment. TM-score near 1 means near-identical fold; near 0.3 means only rough topology match. This is how one finds what a novel AlphaFold prediction most resembles in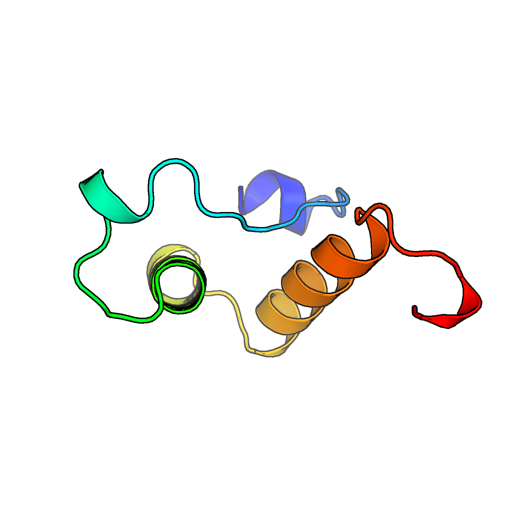 the solved-structure universe.

— Confidence and disorder —

For AlphaFold models, the B-factor field carries pLDDT — the model's own estimate of local accuracy on a 0–100 scale. Regions with pLDDT<50 should be treated as essentially unmodeled; they often correspond to intrinsically disordered segments.

Crystallographic B-factors measure how much each atom's electron density is smeared out, in Å². They rise in mobile loops and surface residues and fall in the buried interior. In AlphaFold models this column is repurposed to hold pLDDT instead.

Predicted Aligned Error (PAE) is an AlphaFold confidence matrix: entry (i, j) is the expected error in the position of residue j, in ångströms, when the prediction is superimposed on the true structure at residue i. Low PAE within a block of residues means that block is internally rigid and well-predicted; high PAE between two blocks means their relative placement is uncertain even if each block individually is confident.